Protein AF-A0A2K3N9M7-F1 (afdb_monomer_lite)

Sequence (156 aa):
VRIEAALALRALAEVDPTCVGGLTSYGVTNLTALRESVSFEKGSSLQFELDSLHGQATVLSALVSISPKLPLGYPARLPRLVFEVSKKMLIEYSRNPLAATVEKEAGWLLLSSLLVSLPKEELKEDVFDILALWATLFAGNPENEVTKTDDLMSRI

pLDDT: mean 85.05, std 13.72, range [41.78, 97.19]

Foldseek 3Di:
DLLVVLLVVLVVCLVPVVCLVVLLVVLLVVLVVLLVVLLPDDDPVNVVSLVVNLSSLSNNLSSLLCQVSDPVGHDPCSLVSLLVQLLCLLPPDRNDPVSNVSSPVSSVSSLVSSVNRDDVVVCPVCVVVSVVSCVVVVVDDPVVVVVVVVVVVVVD

Radius of gyration: 16.57 Å; chains: 1; bounding box: 36×48×30 Å

InterPro domains:
  IPR044218 Protein SWEETIE [PTHR46975] (1-156)

Secondary structure (DSSP, 8-state):
-HHHHHHHHHHHHHH-THHHHHHHHHHHHHHHHHHHHHTT--THHHHHHHHHHHHHHHHHHHHHHTGGGSTT-S-TTHHHHHHHHHHHHHHSPPSSHHHHHHHHHHHHHHHHHHHHHS-HHHHTTTHHHHHHTTHHHHSS-HHHHHHHHHHHHTT-

Organism: Trifolium pratense (NCBI:txid57577)

Structure (mmCIF, N/CA/C/O backbone):
data_AF-A0A2K3N9M7-F1
#
_entry.id   AF-A0A2K3N9M7-F1
#
loop_
_atom_site.group_PDB
_atom_site.id
_atom_site.type_symbol
_atom_site.label_atom_id
_atom_site.label_alt_id
_atom_site.label_comp_id
_atom_site.label_asym_id
_atom_site.label_entity_id
_atom_site.label_seq_id
_atom_site.pdbx_PDB_ins_code
_atom_site.Cartn_x
_atom_site.Cartn_y
_atom_site.Cartn_z
_atom_site.occupancy
_atom_site.B_iso_or_equiv
_atom_site.auth_seq_id
_atom_site.auth_comp_id
_atom_site.auth_asym_id
_atom_site.auth_atom_id
_atom_site.pdbx_PDB_model_num
ATOM 1 N N . VAL A 1 1 ? 0.992 7.575 -15.901 1.00 82.81 1 VAL A N 1
ATOM 2 C CA . VAL A 1 1 ? 2.352 6.978 -15.862 1.00 82.81 1 VAL A CA 1
ATOM 3 C C . VAL A 1 1 ? 2.661 6.231 -14.566 1.00 82.81 1 VAL A C 1
ATOM 5 O O . VAL A 1 1 ? 3.269 5.175 -14.658 1.00 82.81 1 VAL A O 1
ATOM 8 N N . ARG A 1 2 ? 2.285 6.724 -13.365 1.00 88.69 2 ARG A N 1
ATOM 9 C CA . ARG A 1 2 ? 2.590 6.042 -12.082 1.00 88.69 2 ARG A CA 1
ATOM 10 C C . ARG A 1 2 ? 2.029 4.613 -12.014 1.00 88.69 2 ARG A C 1
ATOM 12 O O . ARG A 1 2 ? 2.753 3.687 -11.660 1.00 88.69 2 ARG A O 1
ATOM 19 N N . ILE A 1 3 ? 0.766 4.438 -12.401 1.00 90.75 3 ILE A N 1
ATOM 20 C CA . ILE A 1 3 ? 0.091 3.132 -12.419 1.00 90.75 3 ILE A CA 1
ATOM 21 C C . ILE A 1 3 ? 0.761 2.206 -13.436 1.00 90.75 3 ILE A C 1
ATOM 23 O O . ILE A 1 3 ? 1.087 1.068 -13.119 1.00 90.75 3 ILE A O 1
ATOM 27 N N . GLU A 1 4 ? 1.033 2.702 -14.641 1.00 95.31 4 GLU A N 1
ATOM 28 C CA . GLU A 1 4 ? 1.672 1.928 -15.703 1.00 95.31 4 GLU A CA 1
ATOM 29 C C . GLU A 1 4 ? 3.088 1.484 -15.311 1.00 95.31 4 GLU A C 1
ATOM 31 O O . GLU A 1 4 ? 3.456 0.339 -15.559 1.00 95.31 4 GLU A O 1
ATOM 36 N N . ALA A 1 5 ? 3.859 2.343 -14.636 1.00 94.44 5 ALA A N 1
ATOM 37 C CA . ALA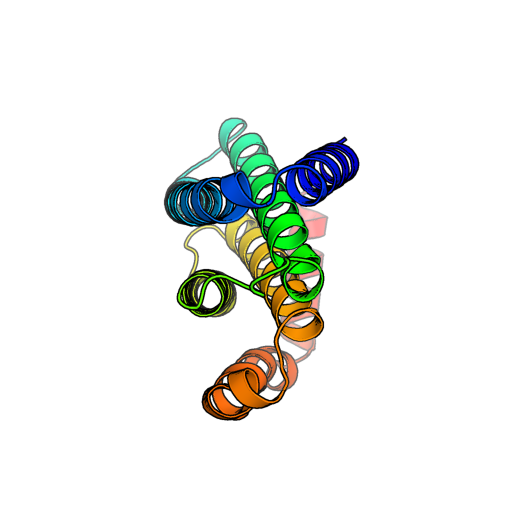 A 1 5 ? 5.179 1.998 -14.112 1.00 94.44 5 ALA A CA 1
ATOM 38 C C . ALA A 1 5 ? 5.102 0.926 -13.013 1.00 94.44 5 ALA A C 1
ATOM 40 O O . ALA A 1 5 ? 5.882 -0.027 -13.030 1.00 94.44 5 ALA A O 1
ATOM 41 N N . ALA A 1 6 ? 4.137 1.035 -12.094 1.00 95.69 6 ALA A N 1
ATOM 42 C CA . ALA A 1 6 ? 3.905 0.024 -11.064 1.00 95.69 6 ALA A CA 1
ATOM 43 C C . ALA A 1 6 ? 3.513 -1.333 -11.674 1.00 95.69 6 ALA A C 1
ATOM 45 O O . ALA A 1 6 ? 4.036 -2.370 -11.269 1.00 95.69 6 ALA A O 1
ATOM 46 N N . LEU A 1 7 ? 2.648 -1.334 -12.693 1.00 94.62 7 LEU A N 1
ATOM 47 C CA . LEU A 1 7 ? 2.253 -2.542 -13.421 1.00 94.62 7 LEU A CA 1
ATOM 48 C C . LEU A 1 7 ? 3.408 -3.147 -14.229 1.00 94.62 7 LEU A C 1
ATOM 50 O O . LEU A 1 7 ? 3.527 -4.370 -14.290 1.00 94.62 7 LEU A O 1
ATOM 54 N N . ALA A 1 8 ? 4.269 -2.317 -14.820 1.00 95.44 8 ALA A N 1
ATOM 55 C CA . ALA A 1 8 ? 5.465 -2.777 -15.516 1.00 95.44 8 ALA A CA 1
ATOM 56 C C . ALA A 1 8 ? 6.458 -3.433 -14.545 1.00 95.44 8 ALA A C 1
ATOM 58 O O . ALA A 1 8 ? 6.918 -4.544 -14.802 1.00 95.44 8 ALA A O 1
ATOM 59 N N . LEU A 1 9 ? 6.732 -2.800 -13.397 1.00 93.69 9 LEU A N 1
ATOM 60 C CA . LEU A 1 9 ? 7.596 -3.387 -12.369 1.00 93.69 9 LEU A CA 1
ATOM 61 C C . LEU A 1 9 ? 7.014 -4.698 -11.834 1.00 93.69 9 LEU A C 1
ATOM 63 O O . LEU A 1 9 ? 7.742 -5.670 -11.656 1.00 93.69 9 LEU A O 1
ATOM 67 N N . ARG A 1 10 ? 5.694 -4.747 -11.639 1.00 93.75 10 ARG A N 1
ATOM 68 C CA . ARG A 1 10 ? 4.980 -5.966 -11.262 1.00 93.75 10 ARG A CA 1
ATOM 69 C C . ARG A 1 10 ? 5.215 -7.096 -12.264 1.00 93.75 10 ARG A C 1
ATOM 71 O O . ARG A 1 10 ? 5.534 -8.203 -11.854 1.00 93.75 10 ARG A O 1
ATOM 78 N N . ALA A 1 11 ? 5.079 -6.819 -13.560 1.00 94.12 11 ALA A N 1
ATOM 79 C CA . ALA A 1 11 ? 5.313 -7.813 -14.604 1.00 94.12 11 ALA A CA 1
ATOM 80 C C . ALA A 1 11 ? 6.767 -8.317 -14.605 1.00 94.12 11 ALA A C 1
ATOM 82 O O . ALA A 1 11 ? 6.998 -9.511 -14.764 1.00 94.12 11 ALA A O 1
ATOM 83 N N . LEU A 1 12 ? 7.745 -7.438 -14.363 1.00 92.31 12 LEU A N 1
ATOM 84 C CA . LEU A 1 12 ? 9.151 -7.837 -14.219 1.00 92.31 12 LEU A CA 1
ATOM 85 C C . LEU A 1 12 ? 9.371 -8.734 -12.994 1.00 92.31 12 LEU A C 1
ATOM 87 O O . LEU A 1 12 ? 10.087 -9.727 -13.080 1.00 92.31 12 LEU A O 1
ATOM 91 N N . ALA A 1 13 ? 8.718 -8.422 -11.879 1.00 91.19 13 ALA A N 1
ATOM 92 C CA . ALA A 1 13 ? 8.789 -9.212 -10.657 1.00 91.19 13 ALA A CA 1
ATOM 93 C C . ALA A 1 13 ? 8.089 -10.584 -10.769 1.00 91.19 13 ALA A C 1
ATOM 95 O O . ALA A 1 13 ? 8.453 -11.515 -10.054 1.00 91.19 13 ALA A O 1
ATOM 96 N N . GLU A 1 14 ? 7.119 -10.739 -11.677 1.00 89.56 14 GLU A N 1
ATOM 97 C CA . GLU A 1 14 ? 6.562 -12.053 -12.035 1.00 89.56 14 GLU A CA 1
ATOM 98 C C . GLU A 1 14 ? 7.568 -12.905 -12.831 1.00 89.56 14 GLU A C 1
ATOM 100 O O . GLU A 1 14 ? 7.592 -14.125 -12.673 1.00 89.56 14 GLU A O 1
ATOM 105 N N . VAL A 1 15 ? 8.412 -12.277 -13.660 1.00 91.38 15 VAL A N 1
ATOM 106 C CA . VAL A 1 15 ? 9.467 -12.960 -14.433 1.00 91.38 15 VAL A CA 1
ATOM 107 C C . VAL A 1 15 ? 10.648 -13.357 -13.544 1.00 91.38 15 VAL A C 1
ATOM 109 O O . VAL A 1 15 ? 11.163 -14.465 -13.680 1.00 91.38 15 VAL A O 1
ATOM 112 N N . ASP A 1 16 ? 11.059 -12.480 -12.626 1.00 90.44 16 ASP A N 1
ATOM 113 C CA . ASP A 1 16 ? 12.107 -12.751 -11.638 1.00 90.44 16 ASP A CA 1
ATOM 114 C C . ASP A 1 16 ? 11.604 -12.518 -10.197 1.00 90.44 16 ASP A C 1
ATOM 116 O O . ASP A 1 16 ? 11.789 -11.438 -9.626 1.00 90.44 16 ASP A O 1
ATOM 120 N N . PRO A 1 17 ? 11.010 -13.544 -9.560 1.00 88.19 17 PRO A N 1
ATOM 121 C CA . PRO A 1 17 ? 10.533 -13.477 -8.179 1.00 88.1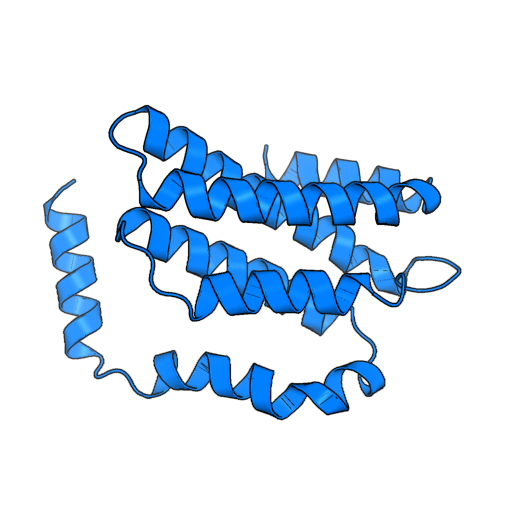9 17 PRO A CA 1
ATOM 122 C C . PRO A 1 17 ? 11.598 -13.119 -7.135 1.00 88.19 17 PRO A C 1
ATOM 124 O O . PRO A 1 17 ? 11.252 -12.711 -6.024 1.00 88.19 17 PRO A O 1
ATOM 127 N N . THR A 1 18 ? 12.891 -13.277 -7.446 1.00 87.75 18 THR A N 1
ATOM 128 C CA . THR A 1 18 ? 13.967 -13.055 -6.468 1.00 87.75 18 THR A CA 1
ATOM 129 C C . THR A 1 18 ? 14.102 -11.583 -6.075 1.00 87.75 18 THR A C 1
ATOM 131 O O . THR A 1 18 ? 14.510 -11.274 -4.953 1.00 87.75 18 THR A O 1
ATOM 134 N N . CYS A 1 19 ? 13.680 -10.664 -6.952 1.00 88.38 19 CYS A N 1
ATOM 135 C CA . CYS A 1 19 ? 13.749 -9.229 -6.701 1.00 88.38 19 CYS A CA 1
ATOM 136 C C . CYS A 1 19 ? 12.659 -8.721 -5.741 1.00 88.38 19 CYS A C 1
ATOM 138 O O . CYS A 1 19 ? 12.852 -7.685 -5.101 1.00 88.38 19 CYS A O 1
ATOM 140 N N . VAL A 1 20 ? 11.542 -9.450 -5.584 1.00 89.19 20 VAL A N 1
ATOM 141 C CA . VAL A 1 20 ? 10.361 -8.991 -4.828 1.00 89.19 20 VAL A CA 1
ATOM 142 C C . VAL A 1 20 ? 10.724 -8.615 -3.400 1.00 89.19 20 VAL A C 1
ATOM 144 O O . VAL A 1 20 ? 10.381 -7.530 -2.945 1.00 89.19 20 VAL A O 1
ATOM 147 N N . GLY A 1 21 ? 11.477 -9.468 -2.702 1.00 88.44 21 GLY A N 1
ATOM 148 C CA . GLY A 1 21 ? 11.830 -9.208 -1.307 1.00 88.44 21 GLY A CA 1
ATOM 149 C C . GLY A 1 21 ? 12.640 -7.926 -1.117 1.00 88.44 21 GLY A C 1
ATOM 150 O O . GLY A 1 21 ? 12.349 -7.139 -0.212 1.00 88.44 21 GLY A O 1
ATOM 151 N N . GLY A 1 22 ? 13.615 -7.685 -1.998 1.00 90.56 22 GLY A N 1
ATOM 152 C CA . GLY A 1 22 ? 14.423 -6.466 -1.985 1.00 90.56 22 GLY A CA 1
ATOM 153 C C . GLY A 1 22 ? 13.604 -5.226 -2.341 1.00 90.56 22 GLY A C 1
ATOM 154 O O . GLY A 1 22 ? 13.656 -4.234 -1.617 1.00 90.56 22 GLY A O 1
ATOM 155 N N . LEU A 1 23 ? 12.798 -5.300 -3.404 1.00 92.06 23 LEU A N 1
ATOM 156 C CA . LEU A 1 23 ? 11.971 -4.185 -3.874 1.00 92.06 23 LEU A CA 1
ATOM 157 C C . LEU A 1 23 ? 10.879 -3.802 -2.870 1.00 92.06 23 LEU A C 1
ATOM 159 O O . LEU A 1 23 ? 10.678 -2.618 -2.613 1.00 92.06 23 LEU A O 1
ATOM 163 N N . THR A 1 24 ? 10.202 -4.778 -2.262 1.00 92.19 24 THR A N 1
ATOM 164 C CA . THR A 1 24 ? 9.204 -4.523 -1.216 1.00 92.19 24 THR A CA 1
ATOM 165 C C . THR A 1 24 ? 9.857 -3.905 0.018 1.00 92.19 24 THR A C 1
ATOM 167 O O . THR A 1 24 ? 9.339 -2.921 0.538 1.00 92.19 24 THR A O 1
ATOM 170 N N . SER A 1 25 ? 11.010 -4.423 0.462 1.00 91.75 25 SER A N 1
ATOM 171 C CA . SER A 1 25 ? 11.735 -3.858 1.612 1.00 91.75 25 SER A CA 1
ATOM 172 C C . SER A 1 25 ? 12.165 -2.415 1.348 1.00 91.75 25 SER A C 1
ATOM 174 O O . SER A 1 25 ? 11.942 -1.540 2.181 1.00 91.75 25 SER A O 1
ATOM 176 N N . TYR A 1 26 ? 12.715 -2.151 0.160 1.00 93.06 26 TYR A N 1
ATOM 177 C CA . TYR A 1 26 ? 13.076 -0.804 -0.271 1.00 93.06 26 TYR A CA 1
ATOM 178 C C . TYR A 1 26 ? 11.857 0.125 -0.322 1.00 93.06 26 TYR A C 1
ATOM 180 O O . TYR A 1 26 ? 11.910 1.229 0.217 1.00 93.06 26 TYR A O 1
ATOM 188 N N . GLY A 1 27 ? 10.745 -0.336 -0.902 1.00 93.94 27 GLY A N 1
ATOM 189 C CA . GLY A 1 27 ? 9.489 0.412 -0.961 1.00 93.94 27 GLY A CA 1
ATOM 190 C C . GLY A 1 27 ? 8.963 0.776 0.427 1.00 93.94 27 GLY A C 1
ATOM 191 O O . GLY A 1 27 ? 8.618 1.928 0.658 1.00 93.94 27 GLY A O 1
ATOM 192 N N . VAL A 1 28 ? 8.975 -0.165 1.375 1.00 95.12 28 VAL A N 1
ATOM 193 C CA . VAL A 1 28 ? 8.594 0.066 2.781 1.00 95.12 28 VAL A CA 1
ATOM 194 C C . VAL A 1 28 ? 9.480 1.131 3.432 1.00 95.12 28 VAL A C 1
ATOM 196 O O . VAL A 1 28 ? 8.963 2.064 4.051 1.00 95.12 28 VAL A O 1
ATOM 199 N N . THR A 1 29 ? 10.804 1.028 3.280 1.00 95.19 29 THR A N 1
ATOM 200 C CA . THR A 1 29 ? 11.748 2.005 3.841 1.00 95.19 29 THR A CA 1
ATOM 201 C C . THR A 1 29 ? 11.526 3.392 3.249 1.00 95.19 29 THR A C 1
ATOM 203 O O . THR A 1 29 ? 11.403 4.364 3.993 1.00 95.19 29 THR A O 1
ATOM 206 N N . ASN A 1 30 ? 11.433 3.481 1.923 1.00 95.56 30 ASN A N 1
ATOM 207 C CA . ASN A 1 30 ? 11.276 4.751 1.230 1.00 95.56 30 ASN A CA 1
ATOM 208 C C . ASN A 1 30 ? 9.935 5.407 1.571 1.00 95.56 30 ASN A C 1
ATOM 210 O O . ASN A 1 30 ? 9.877 6.597 1.855 1.00 95.56 30 ASN A O 1
ATOM 214 N N . LEU A 1 31 ? 8.860 4.621 1.625 1.00 95.75 31 LEU A N 1
ATOM 215 C CA . LEU A 1 31 ? 7.537 5.120 1.969 1.00 95.75 31 LEU A CA 1
ATOM 216 C C . LEU A 1 31 ? 7.458 5.613 3.423 1.00 95.75 31 LEU A C 1
ATOM 218 O O . LEU A 1 31 ? 6.816 6.625 3.693 1.00 95.75 31 LEU A O 1
ATOM 222 N N . THR A 1 32 ? 8.152 4.941 4.347 1.00 94.75 32 THR A N 1
ATOM 223 C CA . THR A 1 32 ? 8.262 5.389 5.745 1.00 94.75 32 THR A CA 1
ATOM 224 C C . THR A 1 32 ? 8.992 6.732 5.835 1.00 94.75 32 THR A C 1
ATOM 226 O O . THR A 1 32 ? 8.501 7.650 6.486 1.00 94.75 32 THR A O 1
ATOM 229 N N . ALA A 1 33 ? 10.118 6.877 5.129 1.00 95.19 33 ALA A N 1
ATOM 230 C CA . ALA A 1 33 ? 10.877 8.126 5.091 1.00 95.19 33 ALA A CA 1
ATOM 231 C C . ALA A 1 33 ? 10.088 9.274 4.433 1.00 95.19 33 ALA A C 1
ATOM 233 O O . ALA A 1 33 ? 10.075 10.392 4.945 1.00 95.19 33 ALA A O 1
ATOM 234 N N . LEU A 1 34 ? 9.380 8.996 3.333 1.00 94.94 34 LEU A N 1
ATOM 235 C CA . LEU A 1 34 ? 8.535 9.979 2.651 1.00 94.94 34 LEU A CA 1
ATOM 236 C C . LEU A 1 34 ? 7.408 10.476 3.552 1.00 94.94 34 LEU A C 1
ATOM 238 O O . LEU A 1 34 ? 7.158 11.676 3.593 1.00 94.94 34 LEU A O 1
ATOM 242 N N . ARG A 1 35 ? 6.766 9.581 4.314 1.00 94.38 35 ARG A N 1
ATOM 243 C CA . ARG A 1 35 ? 5.722 9.953 5.276 1.00 94.38 35 ARG A CA 1
ATOM 244 C C . ARG A 1 35 ? 6.236 10.948 6.324 1.00 94.38 35 ARG A C 1
ATOM 246 O O . ARG A 1 35 ? 5.558 11.922 6.655 1.00 94.38 35 ARG A O 1
ATOM 253 N N . GLU A 1 36 ? 7.440 10.715 6.839 1.00 92.56 36 GLU A N 1
ATOM 254 C CA . GLU A 1 36 ? 8.083 11.648 7.767 1.00 92.56 36 GLU A CA 1
ATOM 255 C C . GLU A 1 36 ? 8.401 12.983 7.078 1.00 92.56 36 GLU A C 1
ATOM 257 O O . GLU A 1 36 ? 8.102 14.034 7.639 1.00 92.56 36 GLU A O 1
ATOM 262 N N . SER A 1 37 ? 8.916 12.957 5.845 1.00 91.88 37 SER A N 1
ATOM 263 C CA . SER A 1 37 ? 9.241 14.152 5.050 1.00 91.88 37 SER A CA 1
ATOM 264 C C . SER A 1 37 ? 8.023 15.061 4.801 1.00 91.88 37 SER A C 1
ATOM 266 O O . SER A 1 37 ? 8.028 16.244 5.162 1.00 91.88 37 SER A O 1
ATOM 268 N N . VAL A 1 38 ? 6.917 14.507 4.281 1.00 92.75 38 VAL A N 1
ATOM 269 C CA . VAL A 1 38 ? 5.703 15.275 3.917 1.00 92.75 38 VAL A CA 1
ATOM 270 C C . VAL A 1 38 ? 5.017 15.940 5.114 1.00 92.75 38 VAL A C 1
ATOM 272 O O . VAL A 1 38 ? 4.295 16.928 4.953 1.00 92.75 38 VAL A O 1
ATOM 275 N N . SER A 1 39 ? 5.271 15.445 6.330 1.00 87.50 39 SER A N 1
ATOM 276 C CA . SER A 1 39 ? 4.759 16.037 7.570 1.00 87.50 39 SER A CA 1
ATOM 277 C C . SER A 1 39 ? 5.365 17.414 7.878 1.00 87.50 39 SER A C 1
ATOM 279 O O . SER A 1 39 ? 4.761 18.189 8.624 1.00 87.50 39 SER A O 1
ATOM 281 N N . PHE A 1 40 ? 6.545 17.728 7.330 1.00 86.38 40 PHE A N 1
ATOM 282 C CA . PHE A 1 40 ? 7.265 18.986 7.571 1.00 86.38 40 PHE A CA 1
ATOM 283 C C . PHE A 1 40 ? 7.423 19.859 6.319 1.00 86.38 40 PHE A C 1
ATOM 285 O O . PHE A 1 40 ? 7.637 21.067 6.454 1.00 86.38 40 PHE A O 1
ATOM 292 N N . GLU A 1 41 ? 7.298 19.268 5.131 1.00 87.81 41 GLU A N 1
ATOM 293 C CA . GLU A 1 41 ? 7.534 19.932 3.848 1.00 87.81 41 GLU A CA 1
ATOM 294 C C . GLU A 1 41 ? 6.468 20.993 3.502 1.00 87.81 41 GLU A C 1
ATOM 296 O O . GLU A 1 41 ? 5.302 20.892 3.902 1.00 87.81 41 GLU A O 1
ATOM 301 N N . LYS A 1 42 ? 6.857 22.041 2.755 1.00 82.19 42 LYS A N 1
ATOM 302 C CA . LYS A 1 42 ? 5.970 23.156 2.363 1.00 82.19 42 LYS A CA 1
ATOM 303 C C . LYS A 1 42 ? 6.287 23.682 0.965 1.00 82.19 42 LYS A C 1
ATOM 305 O O . LYS A 1 42 ? 7.430 23.691 0.540 1.00 82.19 42 LYS A O 1
ATOM 310 N N . GLY A 1 43 ? 5.289 24.259 0.296 1.00 81.06 43 GLY A N 1
ATOM 311 C CA . GLY A 1 43 ? 5.483 24.927 -0.996 1.00 81.06 43 GLY A CA 1
ATOM 312 C C . GLY A 1 43 ? 5.517 23.949 -2.172 1.00 81.06 43 GLY A C 1
ATOM 313 O O . GLY A 1 43 ? 4.840 22.926 -2.146 1.00 81.06 43 GLY A O 1
ATOM 314 N N . SER A 1 44 ? 6.266 24.271 -3.228 1.00 78.62 44 SER A N 1
ATOM 315 C CA . SER A 1 44 ? 6.295 23.476 -4.467 1.00 78.62 44 SER A CA 1
ATOM 316 C C . SER A 1 44 ? 6.954 22.099 -4.311 1.00 78.62 44 SER A C 1
ATOM 318 O O . SER A 1 44 ? 6.605 21.182 -5.051 1.00 78.62 44 SER A O 1
ATOM 320 N N . SER A 1 45 ? 7.858 21.931 -3.341 1.00 86.62 45 SER A N 1
ATOM 321 C CA . SER A 1 45 ? 8.451 20.638 -2.963 1.00 86.62 45 SER A CA 1
ATOM 322 C C . SER A 1 45 ? 7.412 19.677 -2.388 1.00 86.62 45 SER A C 1
ATOM 324 O O . SER A 1 45 ? 7.459 18.486 -2.681 1.00 86.62 45 SER A O 1
ATOM 326 N N . LEU A 1 46 ? 6.427 20.189 -1.639 1.00 90.19 46 LEU A N 1
ATOM 327 C CA . LEU A 1 46 ? 5.402 19.359 -1.007 1.00 90.19 46 LEU A CA 1
ATOM 328 C C . LEU A 1 46 ? 4.604 18.567 -2.044 1.00 90.19 46 LEU A C 1
ATOM 330 O O . LEU A 1 46 ? 4.409 17.372 -1.867 1.00 90.19 46 LEU A O 1
ATOM 334 N N . GLN A 1 47 ? 4.173 19.196 -3.141 1.00 90.81 47 GLN A N 1
ATOM 335 C CA . GLN A 1 47 ? 3.395 18.496 -4.168 1.00 90.81 47 GLN A CA 1
ATOM 336 C C . GLN A 1 47 ? 4.182 17.327 -4.777 1.00 90.81 47 GLN A C 1
ATOM 338 O O . GLN A 1 47 ? 3.641 16.238 -4.945 1.00 90.81 47 GLN A O 1
ATOM 343 N N . PHE A 1 48 ? 5.472 17.536 -5.051 1.00 91.81 48 PHE A N 1
ATOM 344 C CA . PHE A 1 48 ? 6.353 16.490 -5.564 1.00 91.81 48 PHE A CA 1
ATOM 345 C C . PHE A 1 48 ? 6.507 15.326 -4.573 1.00 91.81 48 PHE A C 1
ATOM 347 O O . PHE A 1 48 ? 6.413 14.165 -4.967 1.00 91.81 48 PHE A O 1
ATOM 354 N N . GLU A 1 49 ? 6.695 15.627 -3.288 1.00 93.62 49 GLU A N 1
ATOM 355 C CA . GLU A 1 49 ? 6.809 14.618 -2.229 1.00 93.62 49 GLU A CA 1
ATOM 356 C C . GLU A 1 49 ? 5.496 13.841 -2.027 1.00 93.62 49 GLU A C 1
ATOM 358 O O . GLU A 1 49 ? 5.521 12.623 -1.854 1.00 93.62 49 GLU A O 1
ATOM 363 N N . LEU A 1 50 ? 4.337 14.500 -2.136 1.00 94.12 50 LEU A N 1
ATOM 364 C CA . LEU A 1 50 ? 3.024 13.843 -2.094 1.00 94.12 50 LEU A CA 1
ATOM 365 C C . LEU A 1 50 ? 2.804 12.917 -3.300 1.00 94.12 50 LEU A C 1
ATOM 367 O O . LEU A 1 50 ? 2.350 11.781 -3.141 1.00 94.12 50 LEU A O 1
ATOM 371 N N . ASP A 1 51 ? 3.171 13.366 -4.504 1.00 93.75 51 ASP A N 1
ATOM 372 C CA . ASP A 1 51 ? 3.129 12.538 -5.712 1.00 93.75 51 ASP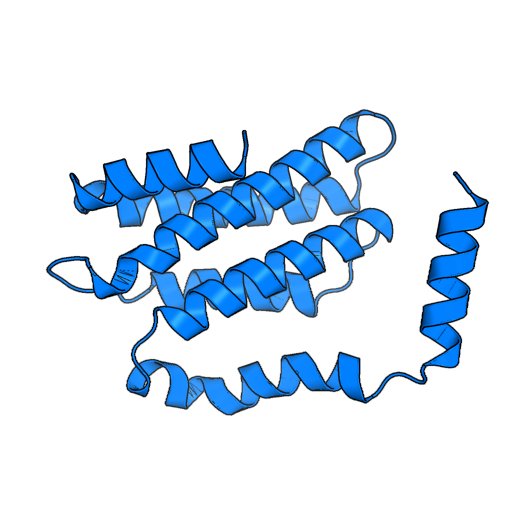 A CA 1
ATOM 373 C C . ASP A 1 51 ? 4.079 11.334 -5.616 1.00 93.75 51 ASP A C 1
ATOM 375 O O . ASP A 1 51 ? 3.737 10.229 -6.059 1.00 93.75 51 ASP A O 1
ATOM 379 N N . SER A 1 52 ? 5.252 11.531 -5.006 1.00 94.75 52 SER A N 1
ATOM 380 C CA . SER A 1 52 ? 6.222 10.475 -4.712 1.00 94.75 52 SER A CA 1
ATOM 381 C C . SER A 1 52 ? 5.660 9.469 -3.707 1.00 94.75 52 SER A C 1
ATOM 383 O O . SER A 1 52 ? 5.665 8.271 -3.989 1.00 94.75 52 SER A O 1
ATOM 385 N N . LEU A 1 53 ? 5.086 9.932 -2.589 1.00 95.69 53 LEU A N 1
ATOM 386 C CA . LEU A 1 53 ? 4.449 9.097 -1.563 1.00 95.69 53 LEU A CA 1
ATOM 387 C C . LEU A 1 53 ? 3.391 8.176 -2.183 1.00 95.69 53 LEU A C 1
ATOM 389 O O . LEU A 1 53 ? 3.456 6.953 -2.044 1.00 95.69 53 LEU A O 1
ATOM 393 N N . HIS A 1 54 ? 2.450 8.755 -2.929 1.00 95.62 54 HIS A N 1
ATOM 394 C CA . HIS A 1 54 ? 1.391 7.991 -3.582 1.00 95.62 54 HIS A CA 1
ATOM 395 C C . HIS A 1 54 ? 1.955 7.039 -4.651 1.00 95.62 54 HIS A C 1
ATOM 397 O O . HIS A 1 54 ? 1.516 5.891 -4.775 1.00 95.62 54 HIS A O 1
ATOM 403 N N . GLY A 1 55 ? 2.953 7.483 -5.422 1.00 95.69 55 GLY A N 1
ATOM 404 C CA . GLY A 1 55 ? 3.642 6.651 -6.408 1.00 95.69 55 GLY A CA 1
ATOM 405 C C . GLY A 1 55 ? 4.306 5.423 -5.782 1.00 95.69 55 GLY A C 1
ATOM 406 O O . GLY A 1 55 ? 4.103 4.307 -6.260 1.00 95.69 55 GLY A O 1
ATOM 407 N N . GLN A 1 56 ? 5.033 5.603 -4.681 1.00 95.19 56 GLN A N 1
ATOM 408 C CA . GLN A 1 56 ? 5.679 4.517 -3.942 1.00 95.19 56 GLN A CA 1
ATOM 409 C C . GLN A 1 56 ? 4.655 3.555 -3.336 1.00 95.19 56 GLN A C 1
ATOM 411 O O . GLN A 1 56 ? 4.821 2.342 -3.451 1.00 95.19 56 GLN A O 1
ATOM 416 N N . ALA A 1 57 ? 3.554 4.067 -2.777 1.00 97.19 57 ALA A N 1
ATOM 417 C CA . ALA A 1 57 ? 2.462 3.229 -2.284 1.00 97.19 57 ALA A CA 1
ATOM 418 C C . ALA A 1 57 ? 1.819 2.396 -3.406 1.00 97.19 57 ALA A C 1
ATOM 420 O O . ALA A 1 57 ? 1.526 1.216 -3.213 1.00 97.19 57 ALA A O 1
ATOM 421 N N . THR A 1 58 ? 1.664 2.971 -4.603 1.00 97.06 58 THR A N 1
ATOM 422 C CA . THR A 1 58 ? 1.142 2.265 -5.786 1.00 97.06 58 THR A CA 1
ATOM 423 C C . THR A 1 58 ? 2.078 1.142 -6.227 1.00 97.06 58 THR A C 1
ATOM 425 O O . THR A 1 58 ? 1.632 0.021 -6.475 1.00 97.06 58 THR A O 1
ATOM 428 N N . VAL A 1 59 ? 3.383 1.419 -6.293 1.00 95.56 59 VAL A N 1
ATOM 429 C CA . VAL A 1 59 ? 4.407 0.425 -6.642 1.00 95.56 59 VAL A CA 1
ATOM 430 C C . VAL A 1 59 ? 4.439 -0.707 -5.617 1.00 95.56 59 VAL A C 1
ATOM 432 O O . VAL A 1 59 ? 4.388 -1.878 -5.990 1.00 95.56 59 VAL A O 1
ATOM 435 N N . LEU A 1 60 ? 4.467 -0.368 -4.328 1.00 95.50 60 LEU A N 1
ATOM 436 C CA . LEU A 1 60 ? 4.483 -1.342 -3.244 1.00 95.50 60 LEU A CA 1
ATOM 437 C C . LEU A 1 60 ? 3.215 -2.208 -3.247 1.00 95.50 60 LEU A C 1
ATOM 439 O O . LEU A 1 60 ? 3.316 -3.425 -3.120 1.00 95.50 60 LEU A O 1
ATOM 443 N N . SER A 1 61 ? 2.046 -1.615 -3.491 1.00 95.50 61 SER A N 1
ATOM 444 C CA . SER A 1 61 ? 0.785 -2.353 -3.654 1.00 95.50 61 SER A CA 1
ATOM 445 C C . SER A 1 61 ? 0.852 -3.321 -4.836 1.00 95.50 61 SER A C 1
ATOM 447 O O . SER A 1 61 ? 0.536 -4.499 -4.704 1.00 95.50 61 SER A O 1
ATOM 449 N N . ALA A 1 62 ? 1.364 -2.884 -5.988 1.00 94.88 62 ALA A N 1
ATOM 450 C CA . ALA A 1 62 ? 1.520 -3.765 -7.142 1.00 94.88 62 ALA A CA 1
ATOM 451 C C . ALA A 1 62 ? 2.441 -4.967 -6.840 1.00 94.88 62 ALA A C 1
ATOM 453 O O . ALA A 1 62 ? 2.124 -6.088 -7.242 1.00 94.88 62 ALA A O 1
ATOM 454 N N . LEU A 1 63 ? 3.523 -4.763 -6.082 1.00 92.00 63 LEU A N 1
ATOM 455 C CA . LEU A 1 63 ? 4.427 -5.832 -5.628 1.00 92.00 63 LEU A CA 1
ATOM 456 C C . LEU A 1 63 ? 3.796 -6.758 -4.578 1.00 92.00 63 LEU A C 1
ATOM 458 O O . LEU A 1 63 ? 4.098 -7.946 -4.540 1.00 92.00 63 LEU A O 1
ATOM 462 N N . VAL A 1 64 ? 2.914 -6.248 -3.721 1.00 91.25 64 VAL A N 1
ATOM 463 C CA . VAL A 1 64 ? 2.132 -7.088 -2.801 1.00 91.25 64 VAL A CA 1
ATOM 464 C C . VAL A 1 64 ? 1.147 -7.948 -3.591 1.00 91.25 64 VAL A C 1
ATOM 466 O O . VAL A 1 64 ? 1.016 -9.133 -3.310 1.00 91.25 64 VAL A O 1
ATOM 469 N N . SER A 1 65 ? 0.521 -7.393 -4.634 1.00 90.81 65 SER A N 1
ATOM 470 C CA . SER A 1 65 ? -0.511 -8.083 -5.423 1.00 90.81 65 SER A CA 1
ATOM 471 C C . SER A 1 65 ? -0.046 -9.347 -6.155 1.00 90.81 65 SER A C 1
ATOM 473 O O . SER A 1 65 ? -0.864 -10.185 -6.534 1.00 90.81 65 SER A O 1
ATOM 475 N N . ILE A 1 66 ? 1.264 -9.504 -6.365 1.00 89.31 66 ILE A N 1
ATOM 476 C CA . ILE A 1 66 ? 1.837 -10.699 -7.003 1.00 89.31 66 ILE A CA 1
ATOM 477 C C . ILE A 1 66 ? 2.140 -11.814 -6.020 1.00 89.31 66 ILE A C 1
ATOM 479 O O . ILE A 1 66 ? 2.484 -12.907 -6.460 1.00 89.31 66 ILE A O 1
ATOM 483 N N . SER A 1 67 ? 1.984 -11.574 -4.718 1.00 82.94 67 SER A N 1
ATOM 484 C CA . SER A 1 67 ? 2.252 -12.561 -3.680 1.00 82.94 67 SER A CA 1
ATOM 485 C C . SER A 1 67 ? 1.690 -13.959 -3.946 1.00 82.94 67 SER A C 1
ATOM 487 O O . SER A 1 67 ? 2.444 -14.919 -3.761 1.00 82.94 67 SER A O 1
ATOM 489 N N . PRO A 1 68 ? 0.447 -14.124 -4.450 1.00 81.81 68 PRO A N 1
ATOM 490 C CA . PRO A 1 68 ? -0.131 -15.449 -4.642 1.00 81.81 68 PRO A CA 1
ATOM 491 C C . PRO A 1 68 ? 0.450 -16.166 -5.866 1.00 81.81 68 PRO A C 1
ATOM 493 O O . PRO A 1 68 ? 0.251 -17.365 -6.029 1.00 81.81 68 PRO A O 1
ATOM 496 N N . LYS A 1 69 ? 1.137 -15.434 -6.754 1.00 82.50 69 LYS A N 1
ATOM 497 C CA . LYS A 1 69 ? 1.739 -15.957 -7.987 1.00 82.50 69 LYS A CA 1
ATOM 498 C C . LYS A 1 69 ? 3.187 -16.404 -7.796 1.00 82.50 69 LYS A C 1
ATOM 500 O O . LYS A 1 69 ? 3.750 -17.022 -8.697 1.00 82.50 69 LYS A O 1
ATOM 505 N N . LEU A 1 70 ? 3.809 -16.069 -6.666 1.00 80.50 70 LEU A N 1
ATOM 506 C CA . LEU A 1 70 ? 5.202 -16.418 -6.417 1.00 80.50 70 LEU A CA 1
ATOM 507 C C . LEU A 1 70 ? 5.322 -17.921 -6.103 1.00 80.50 70 LEU A C 1
ATOM 509 O O . LEU A 1 70 ? 4.519 -18.437 -5.324 1.00 80.50 70 LEU A O 1
ATOM 513 N N . PRO A 1 71 ? 6.338 -18.632 -6.632 1.00 75.69 71 PRO A N 1
ATOM 514 C CA . PRO A 1 71 ? 6.465 -20.087 -6.470 1.00 75.69 71 PRO A CA 1
ATOM 515 C C . PRO A 1 71 ? 6.544 -20.565 -5.015 1.00 75.69 71 PRO A C 1
ATOM 517 O O . PRO A 1 71 ? 6.170 -21.693 -4.709 1.00 75.69 71 PRO A O 1
ATOM 520 N N . LEU A 1 72 ? 7.054 -19.711 -4.124 1.00 75.19 72 LEU A N 1
ATOM 521 C CA . LEU A 1 72 ? 7.212 -19.982 -2.692 1.00 75.19 72 LEU A CA 1
ATOM 522 C C . LEU A 1 72 ? 6.199 -19.202 -1.839 1.00 75.19 72 LEU A C 1
ATOM 524 O O . LEU A 1 72 ? 6.350 -19.123 -0.622 1.00 75.19 72 LEU A O 1
ATOM 528 N N . GLY A 1 73 ? 5.187 -18.609 -2.478 1.00 70.75 73 GLY A N 1
ATOM 529 C CA . GLY A 1 73 ? 4.289 -17.654 -1.848 1.00 70.75 73 GLY A CA 1
ATOM 530 C C . GLY A 1 73 ? 4.994 -16.353 -1.473 1.00 70.75 73 GLY A C 1
ATOM 531 O O . GLY A 1 73 ? 6.085 -16.028 -1.955 1.00 70.75 73 GLY A O 1
ATOM 532 N N . TYR A 1 74 ? 4.349 -15.578 -0.610 1.00 69.56 74 TYR A N 1
ATOM 533 C CA . TYR A 1 74 ? 4.902 -14.311 -0.165 1.00 69.56 74 TYR A CA 1
ATOM 534 C C . TYR A 1 74 ? 5.961 -14.507 0.924 1.00 69.56 74 TYR A C 1
ATOM 536 O O . TYR A 1 74 ? 5.754 -15.304 1.841 1.00 69.56 74 TYR A O 1
ATOM 544 N N . PRO A 1 75 ? 7.072 -13.754 0.906 1.00 72.44 75 PRO A N 1
ATOM 545 C CA . PRO A 1 75 ? 8.053 -13.832 1.980 1.00 72.44 75 PRO A CA 1
ATOM 546 C C . PRO A 1 75 ? 7.416 -13.491 3.336 1.00 72.44 75 PRO A C 1
ATOM 548 O O . PRO A 1 75 ? 6.951 -12.373 3.530 1.00 72.44 75 PRO A O 1
ATOM 551 N N . ALA A 1 76 ? 7.451 -14.429 4.289 1.00 72.69 76 ALA A N 1
ATOM 552 C CA . ALA A 1 76 ? 6.656 -14.430 5.530 1.00 72.69 76 ALA A CA 1
ATOM 553 C C . ALA A 1 76 ? 6.677 -13.143 6.387 1.00 72.69 76 ALA A C 1
ATOM 555 O O . ALA A 1 76 ? 5.790 -12.927 7.204 1.00 72.69 76 ALA A O 1
ATOM 556 N N . ARG A 1 77 ? 7.686 -12.274 6.241 1.00 80.38 77 ARG A N 1
ATOM 557 C CA . ARG A 1 77 ? 7.786 -11.010 7.000 1.00 80.38 77 ARG A CA 1
ATOM 558 C C . ARG A 1 77 ? 7.189 -9.805 6.278 1.00 80.38 77 ARG A C 1
ATOM 560 O O . ARG A 1 77 ? 6.837 -8.822 6.925 1.00 80.38 77 ARG A O 1
ATOM 567 N N . LEU A 1 78 ? 7.100 -9.856 4.954 1.00 82.06 78 LEU A N 1
ATOM 568 C CA . LEU A 1 78 ? 6.685 -8.717 4.144 1.00 82.06 78 LEU A CA 1
ATOM 569 C C . LEU A 1 78 ? 5.208 -8.327 4.321 1.00 82.06 78 LEU A C 1
ATOM 571 O O . LEU A 1 78 ? 4.969 -7.121 4.355 1.00 82.06 78 LEU A O 1
ATOM 575 N N . PRO A 1 79 ? 4.230 -9.250 4.505 1.00 85.25 79 PRO A N 1
ATOM 576 C CA . PRO A 1 79 ? 2.834 -8.876 4.721 1.00 85.25 79 PRO A CA 1
ATOM 577 C C . PRO A 1 79 ? 2.702 -7.953 5.905 1.00 85.25 79 PRO A C 1
ATOM 579 O O . PRO A 1 79 ? 2.071 -6.906 5.838 1.00 85.25 79 PRO A O 1
ATOM 582 N N . ARG A 1 80 ? 3.382 -8.350 6.979 1.00 87.75 80 ARG A N 1
ATOM 583 C CA . ARG A 1 80 ? 3.352 -7.676 8.256 1.00 87.75 80 ARG A CA 1
ATOM 584 C C . ARG A 1 80 ? 4.001 -6.305 8.162 1.00 87.75 80 ARG A C 1
ATOM 586 O O . ARG A 1 80 ? 3.435 -5.345 8.655 1.00 87.75 80 ARG A O 1
ATOM 593 N N . LEU A 1 81 ? 5.140 -6.181 7.479 1.00 91.00 81 LEU A N 1
ATOM 594 C CA . LEU A 1 81 ? 5.772 -4.875 7.261 1.00 91.00 81 LEU A CA 1
ATOM 595 C C . LEU A 1 81 ? 4.871 -3.918 6.469 1.00 91.00 81 LEU A C 1
ATOM 597 O O . LEU A 1 81 ? 4.747 -2.752 6.836 1.00 91.00 81 LEU A O 1
ATOM 601 N N . VAL A 1 82 ? 4.225 -4.407 5.409 1.00 93.19 82 VAL A N 1
ATOM 602 C CA . VAL A 1 82 ? 3.292 -3.601 4.611 1.00 93.19 82 VAL A CA 1
ATOM 603 C C . VAL A 1 82 ? 2.045 -3.246 5.422 1.00 93.19 82 VAL A C 1
ATOM 605 O O . VAL A 1 82 ? 1.608 -2.096 5.378 1.00 93.19 82 VAL A O 1
ATOM 608 N N . PHE A 1 83 ? 1.512 -4.188 6.205 1.00 92.62 83 PHE A N 1
ATOM 609 C CA . PHE A 1 83 ? 0.394 -3.944 7.109 1.00 92.62 83 PHE A CA 1
ATOM 610 C C . PHE A 1 83 ? 0.725 -2.854 8.126 1.00 92.62 83 PHE A C 1
ATOM 612 O O . PHE A 1 83 ? -0.023 -1.887 8.230 1.00 92.62 83 PHE A O 1
ATOM 619 N N . GLU A 1 84 ? 1.867 -2.943 8.807 1.00 93.19 84 GLU A N 1
ATOM 620 C CA . GLU A 1 84 ? 2.295 -1.938 9.782 1.00 93.19 84 GLU A CA 1
ATOM 621 C C . GLU A 1 84 ? 2.424 -0.547 9.151 1.00 93.19 84 GLU A C 1
ATOM 623 O O . GLU A 1 84 ? 1.908 0.424 9.701 1.00 93.19 84 GLU A O 1
ATOM 628 N N . VAL A 1 85 ? 3.039 -0.425 7.968 1.00 95.06 85 VAL A N 1
ATOM 629 C CA . VAL A 1 85 ? 3.106 0.869 7.263 1.00 95.06 85 VAL A CA 1
ATOM 630 C C . VAL A 1 85 ? 1.715 1.374 6.884 1.00 95.06 85 VAL A C 1
ATOM 632 O O . VAL A 1 85 ? 1.414 2.546 7.117 1.00 95.06 85 VAL A O 1
ATOM 635 N N . SER A 1 86 ? 0.846 0.503 6.362 1.00 95.44 86 SER A N 1
ATOM 636 C CA . SER A 1 86 ? -0.530 0.874 6.014 1.00 95.44 86 SER A CA 1
ATOM 637 C C . SER A 1 86 ? -1.313 1.358 7.239 1.00 95.44 86 SER A C 1
ATOM 639 O O . SER A 1 86 ? -1.950 2.406 7.195 1.00 95.44 86 SER A O 1
ATOM 641 N N . LYS A 1 87 ? -1.183 0.659 8.372 1.00 94.44 87 LYS A N 1
ATOM 642 C CA . LYS A 1 87 ? -1.812 0.996 9.648 1.00 94.44 87 LYS A CA 1
ATOM 643 C C . LYS A 1 87 ? -1.334 2.359 10.130 1.00 94.44 87 LYS A C 1
ATOM 645 O O . LYS A 1 87 ? -2.172 3.209 10.416 1.00 94.44 87 LYS A O 1
ATOM 650 N N . LYS A 1 88 ? -0.021 2.613 10.136 1.00 93.62 88 LYS A N 1
ATOM 651 C CA . LYS A 1 88 ? 0.545 3.924 10.496 1.00 93.62 88 LYS A CA 1
ATOM 652 C C . LYS A 1 88 ? -0.015 5.057 9.646 1.00 93.62 88 LYS A C 1
ATOM 654 O O . LYS A 1 88 ? -0.444 6.062 10.194 1.00 93.62 88 LYS A O 1
ATOM 659 N N . MET A 1 89 ? -0.073 4.878 8.331 1.00 94.44 89 MET A N 1
ATOM 660 C CA . MET A 1 89 ? -0.640 5.869 7.410 1.00 94.44 89 MET A CA 1
ATOM 661 C C . MET A 1 89 ? -2.122 6.174 7.662 1.00 94.44 89 MET A C 1
ATOM 663 O O . MET A 1 89 ? -2.583 7.277 7.382 1.00 94.44 89 MET A O 1
ATOM 667 N N . LEU A 1 90 ? -2.869 5.206 8.193 1.00 93.50 90 LEU A N 1
ATOM 668 C CA . LEU A 1 90 ? -4.295 5.349 8.473 1.00 93.50 90 LEU A CA 1
ATOM 669 C C . LEU A 1 90 ? -4.585 5.978 9.839 1.00 93.50 90 LEU A C 1
ATOM 671 O O . LEU A 1 90 ? -5.550 6.736 9.960 1.00 93.50 90 LEU A O 1
ATOM 675 N N . ILE A 1 91 ? -3.787 5.650 10.861 1.00 91.31 91 ILE A N 1
ATOM 676 C CA . ILE A 1 91 ? -4.103 5.990 12.259 1.00 91.31 91 ILE A CA 1
ATOM 677 C C . ILE A 1 91 ? -3.211 7.073 12.855 1.00 91.31 91 ILE A C 1
ATOM 679 O O . ILE A 1 91 ? -3.652 7.796 13.749 1.00 91.31 91 ILE A O 1
ATOM 683 N N . GLU A 1 92 ? -1.948 7.163 12.436 1.00 90.69 92 GLU A N 1
ATOM 684 C CA . GLU A 1 92 ? -1.023 8.101 13.056 1.00 90.69 92 GLU A CA 1
ATOM 685 C C . GLU A 1 92 ? -1.317 9.524 12.580 1.00 90.69 92 GLU A C 1
ATOM 687 O O . GLU A 1 92 ? -1.582 9.792 11.409 1.00 90.69 92 GLU A O 1
ATOM 692 N N . TYR A 1 93 ? -1.242 10.464 13.518 1.00 85.69 93 TYR A N 1
ATOM 693 C CA . TYR A 1 93 ? -1.466 11.872 13.237 1.00 85.69 93 TYR A CA 1
ATOM 694 C C . TYR A 1 93 ? -0.417 12.419 12.258 1.00 85.69 93 TYR A C 1
ATOM 696 O O . TYR A 1 93 ? 0.785 12.301 12.505 1.00 85.69 93 TYR A O 1
ATOM 704 N N . SER A 1 94 ? -0.880 13.083 11.197 1.00 86.94 94 SER A N 1
ATOM 705 C CA . SER A 1 94 ? -0.035 13.867 10.294 1.00 86.94 94 SER A CA 1
ATOM 706 C C . SER A 1 94 ? -0.181 15.354 10.606 1.00 86.94 94 SER A C 1
ATOM 708 O O . SER A 1 94 ? -1.284 15.873 10.789 1.00 86.94 94 SER A O 1
ATOM 710 N N . ARG A 1 95 ? 0.954 16.056 10.693 1.00 87.12 95 ARG A N 1
ATOM 711 C CA . ARG A 1 95 ? 0.998 17.496 11.008 1.00 87.12 95 ARG A CA 1
ATOM 712 C C . ARG A 1 95 ? 0.514 18.361 9.848 1.00 87.12 95 ARG A C 1
ATOM 714 O O . ARG A 1 95 ? 0.130 19.508 10.068 1.00 87.12 95 ARG A O 1
ATOM 721 N N . ASN A 1 96 ? 0.559 17.820 8.635 1.00 89.12 96 ASN A N 1
ATOM 722 C CA . ASN A 1 96 ? 0.176 18.502 7.415 1.00 89.12 96 ASN A CA 1
ATOM 723 C C . ASN A 1 96 ? -1.165 17.928 6.923 1.00 89.12 96 ASN A C 1
ATOM 725 O O . ASN A 1 96 ? -1.221 16.751 6.576 1.00 89.12 96 ASN A O 1
ATOM 729 N N . PRO A 1 97 ? -2.250 18.723 6.873 1.00 87.62 97 PRO A N 1
ATOM 730 C CA . PRO A 1 97 ? -3.570 18.214 6.506 1.00 87.62 97 PRO A CA 1
ATOM 731 C C . PRO A 1 97 ? -3.640 17.712 5.058 1.00 87.62 97 PRO A C 1
ATOM 733 O O . PRO A 1 97 ? -4.380 16.772 4.791 1.00 87.62 97 PRO A O 1
ATOM 736 N N . LEU A 1 98 ? -2.857 18.288 4.137 1.00 87.31 98 LEU A N 1
ATOM 737 C CA . LEU A 1 98 ? -2.784 17.800 2.756 1.00 87.31 98 LEU A CA 1
ATOM 738 C C . LEU A 1 98 ? -2.049 16.458 2.689 1.00 87.31 98 LEU A C 1
ATOM 740 O O . LEU A 1 98 ? -2.499 15.543 2.003 1.00 87.31 98 LEU A O 1
ATOM 744 N N . ALA A 1 99 ? -0.963 16.316 3.456 1.00 91.50 99 ALA A N 1
ATOM 745 C CA . ALA A 1 99 ? -0.262 15.043 3.581 1.00 91.50 99 ALA A CA 1
ATOM 746 C C . ALA A 1 99 ? -1.137 13.970 4.232 1.00 91.50 99 ALA A C 1
ATOM 748 O O . ALA A 1 99 ? -1.162 12.848 3.746 1.00 91.50 99 ALA A O 1
ATOM 749 N N . ALA A 1 100 ? -1.928 14.325 5.249 1.00 92.00 100 ALA A N 1
ATOM 750 C CA . ALA A 1 100 ? -2.837 13.406 5.929 1.00 92.00 100 ALA A CA 1
ATOM 751 C C . ALA A 1 100 ? -3.810 12.710 4.962 1.00 92.00 100 ALA A C 1
ATOM 753 O O . ALA A 1 100 ? -4.074 11.517 5.107 1.00 92.00 100 ALA A O 1
ATOM 754 N N . THR A 1 101 ? -4.340 13.435 3.973 1.00 91.25 101 THR A N 1
ATOM 755 C CA . THR A 1 101 ? -5.240 12.859 2.962 1.00 91.25 101 THR A CA 1
ATOM 756 C C . THR A 1 101 ? -4.505 11.856 2.075 1.00 91.25 101 THR A C 1
ATOM 758 O O . THR A 1 101 ? -4.963 10.726 1.920 1.00 91.25 101 THR A O 1
ATOM 761 N N . VAL A 1 102 ? -3.332 12.229 1.555 1.00 93.94 102 VAL A N 1
ATOM 762 C CA . VAL A 1 102 ? -2.538 11.361 0.667 1.00 93.94 102 VAL A CA 1
ATOM 763 C C . VAL A 1 102 ? -1.978 10.147 1.416 1.00 93.94 102 VAL A C 1
ATOM 765 O O . VAL A 1 102 ? -1.960 9.044 0.875 1.00 93.94 102 VAL A O 1
ATOM 768 N N . GLU A 1 103 ? -1.570 10.317 2.677 1.00 95.19 103 GLU A N 1
ATOM 769 C CA . GLU A 1 103 ? -1.192 9.223 3.575 1.00 95.19 103 GLU A CA 1
ATOM 770 C C . GLU A 1 103 ? -2.350 8.234 3.734 1.00 95.19 103 GLU A C 1
ATOM 772 O O . GLU A 1 103 ? -2.155 7.040 3.523 1.00 95.19 103 GLU A O 1
ATOM 777 N N . LYS A 1 104 ? -3.570 8.709 4.021 1.00 94.75 104 LYS A N 1
ATOM 778 C CA . LYS A 1 104 ? -4.742 7.831 4.150 1.00 94.75 104 LYS A CA 1
ATOM 779 C C . LYS A 1 104 ? -5.048 7.073 2.861 1.00 94.75 104 LYS A C 1
ATOM 781 O O . LYS A 1 104 ? -5.308 5.874 2.919 1.00 94.75 104 LYS A O 1
ATOM 786 N N . GLU A 1 105 ? -4.999 7.735 1.706 1.00 94.88 105 GLU A N 1
ATOM 787 C CA . GLU A 1 105 ? -5.177 7.076 0.405 1.00 94.88 105 GLU A CA 1
ATOM 788 C C . GLU A 1 105 ? -4.126 5.986 0.171 1.00 94.88 105 GLU A C 1
ATOM 790 O O . GLU A 1 105 ? -4.470 4.859 -0.187 1.00 94.88 105 GLU A O 1
ATOM 795 N N . ALA A 1 106 ? -2.851 6.297 0.423 1.00 96.69 106 ALA A N 1
ATOM 796 C CA . ALA A 1 106 ? -1.752 5.341 0.330 1.00 96.69 106 ALA A CA 1
ATOM 797 C C . ALA A 1 106 ? -1.944 4.156 1.292 1.00 96.69 106 ALA A C 1
ATOM 799 O O . ALA A 1 106 ? -1.755 3.003 0.899 1.00 96.69 106 ALA A O 1
ATOM 800 N N . GLY A 1 107 ? -2.374 4.425 2.527 1.00 96.75 107 GLY A N 1
ATOM 801 C CA . GLY A 1 107 ? -2.677 3.416 3.537 1.00 96.75 107 GLY A CA 1
ATOM 802 C C . GLY A 1 107 ? -3.791 2.465 3.099 1.00 96.75 107 GLY A C 1
ATOM 803 O O . GLY A 1 107 ? -3.611 1.248 3.146 1.00 96.75 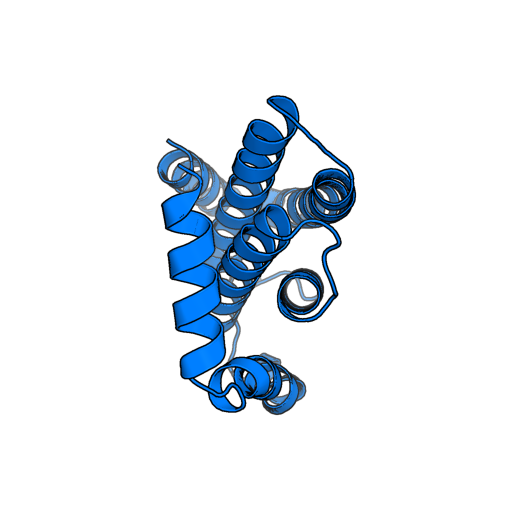107 GLY A O 1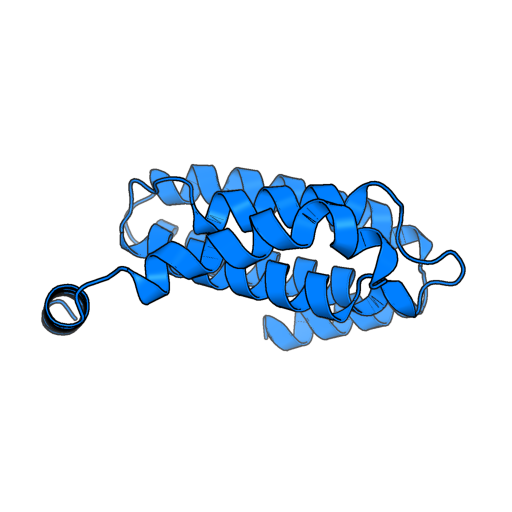
ATOM 804 N N . TRP A 1 108 ? -4.912 2.991 2.595 1.00 96.25 108 TRP A N 1
ATOM 805 C CA . TRP A 1 108 ? -6.012 2.167 2.080 1.00 96.25 108 TRP A CA 1
ATOM 806 C C . TRP A 1 108 ? -5.626 1.382 0.825 1.00 96.25 108 TRP A C 1
ATOM 808 O O . TRP A 1 108 ? -6.026 0.225 0.677 1.00 96.25 108 TRP A O 1
ATOM 818 N N . LEU A 1 109 ? -4.820 1.970 -0.062 1.00 96.56 109 LEU A N 1
ATOM 819 C CA . LEU A 1 109 ? -4.318 1.291 -1.254 1.00 96.56 109 LEU A CA 1
ATOM 820 C C . LEU A 1 109 ? -3.467 0.071 -0.874 1.00 96.56 109 LEU A C 1
ATOM 822 O O . LEU A 1 109 ? -3.724 -1.034 -1.354 1.00 96.56 109 LEU A O 1
ATOM 826 N N . LEU A 1 110 ? -2.525 0.246 0.056 1.00 96.62 110 LEU A N 1
ATOM 827 C CA . LEU A 1 110 ? -1.688 -0.842 0.560 1.00 96.62 110 LEU A CA 1
ATOM 828 C C . LEU A 1 110 ? -2.510 -1.915 1.265 1.00 96.62 110 LEU A C 1
ATOM 830 O O . LEU A 1 110 ? -2.348 -3.099 0.971 1.00 96.62 110 LEU A O 1
ATOM 834 N N . LEU A 1 111 ? -3.409 -1.506 2.165 1.00 95.38 111 LEU A N 1
ATOM 835 C CA . LEU A 1 111 ? -4.247 -2.434 2.914 1.00 95.38 111 LEU A CA 1
ATOM 836 C C . LEU A 1 111 ? -5.141 -3.245 1.973 1.00 95.38 111 LEU A C 1
ATOM 838 O O . LEU A 1 111 ? -5.196 -4.464 2.087 1.00 95.38 111 LEU A O 1
ATOM 842 N N . SER A 1 112 ? -5.801 -2.604 1.006 1.00 94.81 112 SER A N 1
ATOM 843 C CA . SER A 1 112 ? -6.657 -3.307 0.044 1.00 94.81 112 SER A CA 1
ATOM 844 C C . SER A 1 112 ? -5.868 -4.327 -0.779 1.00 94.81 112 SER A C 1
ATOM 846 O O . SER A 1 112 ? -6.291 -5.477 -0.905 1.00 94.81 112 SER A O 1
ATOM 848 N N . SER A 1 113 ? -4.683 -3.948 -1.266 1.00 94.12 113 SER A N 1
ATOM 849 C CA . SER A 1 113 ? -3.810 -4.864 -1.992 1.00 94.12 113 SER A CA 1
ATOM 850 C C . SER A 1 113 ? -3.358 -6.031 -1.120 1.00 94.12 113 SER A C 1
ATOM 852 O O . SER A 1 113 ? -3.287 -7.159 -1.603 1.00 94.12 113 SER A O 1
ATOM 854 N N . LEU A 1 114 ? -3.062 -5.785 0.155 1.00 92.25 114 LEU A N 1
ATOM 855 C CA . LEU A 1 114 ? -2.672 -6.821 1.102 1.00 92.25 114 LEU A CA 1
ATOM 856 C C . LEU A 1 114 ? -3.818 -7.813 1.339 1.00 92.25 114 LEU A C 1
ATOM 858 O O . LEU A 1 114 ? -3.634 -9.014 1.166 1.00 92.25 114 LEU A O 1
ATOM 862 N N . LEU A 1 115 ? -5.021 -7.323 1.643 1.00 91.38 115 LEU A N 1
ATOM 863 C CA . LEU A 1 115 ? -6.192 -8.159 1.929 1.00 91.38 115 LEU A CA 1
ATOM 864 C C . LEU A 1 115 ? -6.602 -9.051 0.752 1.00 91.38 115 LEU A C 1
ATOM 866 O O . LEU A 1 115 ? -7.077 -10.163 0.964 1.00 91.38 115 LEU A O 1
ATOM 870 N N . VAL A 1 116 ? -6.415 -8.580 -0.483 1.00 90.50 116 VAL A N 1
ATOM 871 C CA . VAL A 1 116 ? -6.696 -9.371 -1.693 1.00 90.50 116 VAL A CA 1
ATOM 872 C C . VAL A 1 116 ? -5.650 -10.467 -1.919 1.00 90.50 116 VAL A C 1
ATOM 874 O O . VAL A 1 116 ? -5.943 -11.469 -2.570 1.00 90.50 116 VAL A O 1
ATOM 877 N N . SER A 1 117 ? -4.441 -10.290 -1.388 1.00 88.50 117 SER A N 1
ATOM 878 C CA . SER A 1 117 ? -3.277 -11.105 -1.753 1.00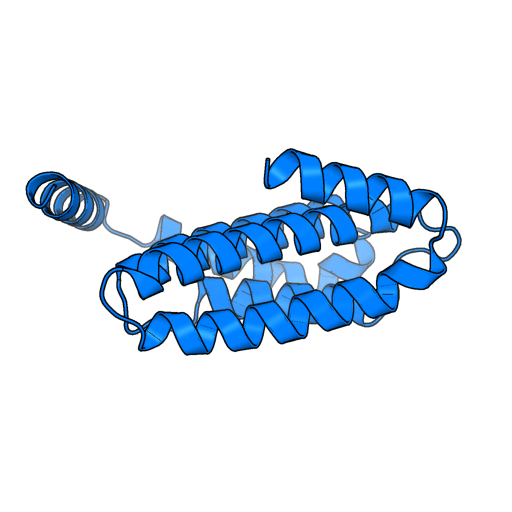 88.50 117 SER A CA 1
ATOM 879 C C . SER A 1 117 ? -2.816 -12.044 -0.636 1.00 88.50 117 SER A C 1
ATOM 881 O O . SER A 1 117 ? -2.033 -12.958 -0.888 1.00 88.50 117 SER A O 1
ATOM 883 N N . LEU A 1 118 ? -3.290 -11.855 0.597 1.00 83.75 118 LEU A N 1
ATOM 884 C CA . LEU A 1 118 ? -2.960 -12.747 1.705 1.00 83.75 118 LEU A CA 1
ATOM 885 C C . LEU A 1 118 ? -3.885 -13.967 1.791 1.00 83.75 118 LEU A C 1
ATOM 887 O O . LEU A 1 118 ? -5.093 -13.854 1.559 1.00 83.75 118 LEU A O 1
ATOM 891 N N . PRO A 1 119 ? -3.346 -15.133 2.195 1.00 82.62 119 PRO A N 1
ATOM 892 C CA . PRO A 1 119 ? -4.161 -16.261 2.620 1.00 82.62 119 PRO A CA 1
ATOM 893 C C . PRO A 1 119 ? -5.068 -15.866 3.789 1.00 82.62 119 PRO A C 1
ATOM 895 O O . PRO A 1 119 ? -4.675 -15.122 4.690 1.00 82.62 119 PRO A O 1
ATOM 898 N N . LYS A 1 120 ? -6.287 -16.412 3.819 1.00 82.56 120 LYS A N 1
ATOM 899 C CA . LYS A 1 120 ? -7.263 -16.111 4.880 1.00 82.56 120 LYS A CA 1
ATOM 900 C C . LYS A 1 120 ? -6.761 -16.538 6.255 1.00 82.56 120 LYS A C 1
ATOM 902 O O . LYS A 1 120 ? -7.164 -15.961 7.255 1.00 82.56 120 LYS A O 1
ATOM 907 N N . GLU A 1 121 ? -5.917 -17.560 6.300 1.00 82.88 121 GLU A N 1
ATOM 908 C CA . GLU A 1 121 ? -5.297 -18.099 7.503 1.00 82.88 121 GLU A CA 1
ATOM 909 C C . GLU A 1 121 ? -4.389 -17.068 8.172 1.00 82.88 121 GLU A C 1
ATOM 911 O O . GLU A 1 121 ? -4.475 -16.912 9.385 1.00 82.88 121 GLU A O 1
ATOM 916 N N . GLU A 1 122 ? -3.596 -16.333 7.388 1.00 79.50 122 GLU A N 1
ATOM 917 C CA . GLU A 1 122 ? -2.709 -15.275 7.890 1.00 79.50 122 GLU A CA 1
ATOM 918 C C . GLU A 1 122 ? -3.507 -14.068 8.389 1.00 79.50 122 GLU A C 1
ATOM 920 O O . GLU A 1 122 ? -3.144 -13.450 9.382 1.00 79.50 122 GLU A O 1
ATOM 925 N N . LEU A 1 123 ? -4.647 -13.775 7.758 1.00 80.50 123 LEU A N 1
ATOM 926 C CA . LEU A 1 123 ? -5.509 -12.670 8.177 1.00 80.50 123 LEU A CA 1
ATOM 927 C C . LEU A 1 123 ? -6.189 -12.914 9.526 1.00 80.50 123 LEU A C 1
ATOM 929 O O . LEU A 1 123 ? -6.537 -11.942 10.189 1.00 80.50 123 LEU A O 1
ATOM 933 N N . LYS A 1 124 ? -6.405 -14.176 9.939 1.00 83.50 124 LYS A N 1
ATOM 934 C CA . LYS A 1 124 ? -7.195 -14.522 11.140 1.00 83.50 124 LYS A CA 1
ATOM 935 C C . LYS A 1 124 ? -6.704 -13.834 12.407 1.00 83.50 124 LYS A C 1
ATOM 937 O O . LYS A 1 124 ? -7.535 -13.470 13.235 1.00 83.50 124 LYS A O 1
ATOM 942 N N . GLU A 1 125 ? -5.393 -13.684 12.553 1.00 82.56 125 GLU A N 1
ATOM 943 C CA . GLU A 1 125 ? -4.787 -13.073 13.738 1.00 82.56 125 GLU A CA 1
ATOM 944 C C . GLU A 1 125 ? -5.043 -11.558 13.795 1.00 82.56 125 GLU A C 1
ATOM 946 O O . GLU A 1 125 ? -5.230 -11.015 14.881 1.00 82.56 125 GLU A O 1
ATOM 951 N N . ASP A 1 126 ? -5.171 -10.905 12.634 1.00 85.56 126 ASP A N 1
ATOM 952 C CA . ASP A 1 126 ? -5.255 -9.446 12.508 1.00 85.56 126 ASP A CA 1
ATOM 953 C C . ASP A 1 126 ? -6.657 -8.928 12.119 1.00 85.56 126 ASP A C 1
ATOM 955 O O . ASP A 1 126 ? -6.859 -7.716 12.033 1.00 85.56 126 ASP A O 1
ATOM 959 N N . VAL A 1 127 ? -7.660 -9.798 11.890 1.00 88.81 127 VAL A N 1
ATOM 960 C CA . VAL A 1 127 ? -9.003 -9.391 11.400 1.00 88.81 127 VAL A CA 1
ATOM 961 C C . VAL A 1 127 ? -9.615 -8.277 12.246 1.00 88.81 127 VAL A C 1
ATOM 963 O O . VAL A 1 127 ? -10.173 -7.327 11.698 1.00 88.81 127 VAL A O 1
ATOM 966 N N . PHE A 1 128 ? -9.539 -8.388 13.573 1.00 89.00 128 PHE A N 1
ATOM 967 C CA . PHE A 1 128 ? -10.132 -7.389 14.461 1.00 89.00 128 PHE A CA 1
ATOM 968 C C . PHE A 1 128 ? -9.428 -6.035 14.330 1.00 89.00 128 PHE A C 1
ATOM 970 O O . PHE A 1 128 ? -10.093 -5.011 14.176 1.00 89.00 128 PHE A O 1
ATOM 977 N N . ASP A 1 129 ? -8.096 -6.044 14.321 1.00 88.50 129 ASP A N 1
ATOM 978 C CA . ASP A 1 129 ? -7.270 -4.854 14.129 1.00 88.50 129 ASP A CA 1
ATOM 979 C C . ASP A 1 129 ? -7.566 -4.180 12.785 1.00 88.50 129 ASP A C 1
ATOM 981 O O . ASP A 1 129 ? -7.717 -2.961 12.730 1.00 88.50 129 ASP A O 1
ATOM 985 N N . ILE A 1 130 ? -7.712 -4.966 11.715 1.00 90.25 130 ILE A N 1
ATOM 986 C CA . ILE A 1 130 ? -8.069 -4.482 10.375 1.00 90.25 130 ILE A CA 1
ATOM 987 C C . ILE A 1 130 ? -9.468 -3.853 10.372 1.00 90.25 130 ILE A C 1
ATOM 989 O O . ILE A 1 130 ? -9.659 -2.771 9.816 1.00 90.25 130 ILE A O 1
ATOM 993 N N . LEU A 1 131 ? -10.458 -4.502 10.992 1.00 89.44 131 LEU A N 1
ATOM 994 C CA . LEU A 1 131 ? -11.821 -3.969 11.080 1.00 89.44 131 LEU A CA 1
ATOM 995 C C . LEU A 1 131 ? -11.876 -2.678 11.906 1.00 89.44 131 LEU A C 1
ATOM 997 O O . LEU A 1 131 ? -12.609 -1.755 11.547 1.00 89.44 131 LEU A O 1
ATOM 1001 N N . ALA A 1 132 ? -11.073 -2.575 12.967 1.00 89.62 132 ALA A N 1
ATOM 1002 C CA . ALA A 1 132 ? -10.996 -1.383 13.805 1.00 89.62 132 ALA A CA 1
ATOM 1003 C C . ALA A 1 132 ? -10.502 -0.140 13.040 1.00 89.62 132 ALA A C 1
ATOM 1005 O O . ALA A 1 132 ? -10.884 0.975 13.396 1.00 89.62 132 ALA A O 1
ATOM 1006 N N . LEU A 1 133 ? -9.735 -0.304 11.951 1.00 89.94 133 LEU A N 1
ATOM 1007 C CA . LEU A 1 133 ? -9.309 0.813 11.092 1.00 89.94 133 LEU A CA 1
ATOM 1008 C C . LEU A 1 133 ? -10.496 1.552 10.460 1.00 89.94 133 LEU A C 1
ATOM 1010 O O . LEU A 1 133 ? -10.421 2.758 10.236 1.00 89.94 133 LEU A O 1
ATOM 1014 N N . TRP A 1 134 ? -11.608 0.854 10.218 1.00 86.88 134 TRP A N 1
ATOM 1015 C CA . TRP A 1 134 ? -12.829 1.446 9.670 1.00 86.88 134 TRP A CA 1
ATOM 1016 C C . TRP A 1 134 ? -13.687 2.154 10.721 1.00 86.88 134 TRP A C 1
ATOM 1018 O O . TRP A 1 134 ? -14.559 2.945 10.364 1.00 86.88 134 TRP A O 1
ATOM 1028 N N . ALA A 1 135 ? -13.457 1.911 12.015 1.00 82.62 135 ALA A N 1
ATOM 1029 C CA . ALA A 1 135 ? -14.289 2.469 13.079 1.00 82.62 135 ALA A CA 1
ATOM 1030 C C . ALA A 1 135 ? -14.300 4.004 13.061 1.00 82.62 135 ALA A C 1
ATOM 1032 O O . ALA A 1 135 ? -15.337 4.610 13.308 1.00 82.62 135 ALA A O 1
ATOM 1033 N N . THR A 1 136 ? -13.182 4.642 12.707 1.00 72.25 136 THR A N 1
ATOM 1034 C CA . THR A 1 136 ? -13.084 6.109 12.608 1.00 72.25 136 THR A CA 1
ATOM 1035 C C . THR A 1 136 ? -13.927 6.687 11.470 1.00 72.25 136 THR A C 1
ATOM 1037 O O . THR A 1 136 ? -14.456 7.786 11.616 1.00 72.25 136 THR A O 1
ATOM 1040 N N . LEU A 1 137 ? -14.102 5.942 10.374 1.00 71.56 137 LEU A N 1
ATOM 1041 C CA . LEU A 1 137 ? -14.933 6.342 9.235 1.00 71.56 137 LEU A CA 1
ATOM 1042 C C . LEU A 1 137 ? -16.426 6.229 9.556 1.00 71.56 137 LEU A C 1
ATOM 1044 O O . LEU A 1 137 ? -17.213 7.059 9.117 1.00 71.56 137 LEU A O 1
ATOM 1048 N N . PHE A 1 138 ? -16.813 5.233 10.356 1.00 70.31 138 PHE A N 1
ATOM 1049 C CA . PHE A 1 138 ? -18.205 5.044 10.774 1.00 70.31 138 PHE A CA 1
ATOM 1050 C C . PHE A 1 138 ? -18.593 5.840 12.031 1.00 70.31 138 PHE A C 1
ATOM 1052 O O . PHE A 1 138 ? -19.779 6.035 12.281 1.00 70.31 138 PHE A O 1
ATOM 1059 N N . ALA A 1 139 ? -17.621 6.305 12.824 1.00 66.12 139 ALA A N 1
ATOM 1060 C CA . ALA A 1 139 ? -17.856 7.067 14.054 1.00 66.12 139 ALA A CA 1
ATOM 1061 C C . ALA A 1 139 ? -17.946 8.596 13.851 1.00 66.12 139 ALA A C 1
ATOM 1063 O O . ALA A 1 139 ? -18.257 9.316 14.801 1.00 66.12 139 ALA A O 1
ATOM 1064 N N . GLY A 1 140 ? -17.658 9.113 12.652 1.00 52.41 140 GLY A N 1
ATOM 1065 C CA . GLY A 1 140 ? -17.671 10.550 12.361 1.00 52.41 140 GLY A CA 1
ATOM 1066 C C . GLY A 1 140 ? -19.071 11.106 12.074 1.00 52.41 140 GLY A C 1
ATOM 1067 O O . GLY A 1 140 ? -19.803 10.558 11.255 1.00 52.41 140 GLY A O 1
ATOM 1068 N N . ASN A 1 141 ? -19.434 12.230 12.707 1.00 51.38 141 ASN A N 1
ATOM 1069 C CA . ASN A 1 141 ? -20.610 13.019 12.322 1.00 51.38 141 ASN A CA 1
ATOM 1070 C C . ASN A 1 141 ? -20.404 13.572 10.889 1.00 51.38 141 ASN A C 1
ATOM 1072 O O . ASN A 1 141 ? -19.450 14.337 10.695 1.00 51.38 141 ASN A O 1
ATOM 1076 N N . PRO A 1 142 ? -21.256 13.235 9.900 1.00 56.09 142 PRO A N 1
ATOM 1077 C CA . PRO A 1 142 ? -21.082 13.632 8.496 1.00 56.09 142 PRO A CA 1
ATOM 1078 C C . PRO A 1 142 ? -21.004 15.154 8.269 1.00 56.09 142 PRO A C 1
ATOM 1080 O O . PRO A 1 142 ? -20.425 15.599 7.282 1.00 56.09 142 PRO A O 1
ATOM 1083 N N . GLU A 1 143 ? -21.517 15.969 9.192 1.00 51.53 143 GLU A N 1
ATOM 1084 C CA . GLU A 1 143 ? -21.532 17.436 9.076 1.00 51.53 143 GLU A CA 1
ATOM 1085 C C . GLU A 1 143 ? -20.137 18.092 9.186 1.00 51.53 143 GLU A C 1
ATOM 1087 O O . GLU A 1 143 ? -19.904 19.163 8.620 1.00 51.53 143 GLU A O 1
ATOM 1092 N N . ASN A 1 144 ? -19.178 17.443 9.861 1.00 50.78 144 ASN A N 1
ATOM 1093 C CA . ASN A 1 144 ? -17.817 17.974 10.057 1.00 50.78 144 ASN A CA 1
ATOM 1094 C C . ASN A 1 144 ? -16.851 17.650 8.902 1.00 50.78 144 ASN A C 1
ATOM 1096 O O . ASN A 1 144 ? -15.828 18.319 8.744 1.00 50.78 144 ASN A O 1
ATOM 1100 N N . GLU A 1 145 ? -17.139 16.608 8.119 1.00 52.59 145 GLU A N 1
ATOM 1101 C CA . GLU A 1 145 ? -16.345 16.246 6.936 1.00 52.59 145 GLU A CA 1
ATOM 1102 C C . GLU A 1 145 ? -16.731 17.133 5.744 1.00 52.59 145 GLU A C 1
ATOM 1104 O O . GLU A 1 145 ? -15.846 17.688 5.097 1.00 52.59 145 GLU A O 1
ATOM 1109 N N . VAL A 1 146 ? -18.036 17.370 5.539 1.00 52.66 146 VAL A N 1
ATOM 1110 C CA . VAL A 1 146 ? -18.564 18.231 4.461 1.00 52.66 146 VAL A CA 1
ATOM 1111 C C . VAL A 1 146 ? -18.047 19.670 4.580 1.00 52.66 146 VAL A C 1
ATOM 1113 O O . VAL A 1 146 ? -17.592 20.252 3.597 1.00 52.66 146 VAL A O 1
ATOM 1116 N N . THR A 1 147 ? -18.022 20.222 5.796 1.00 48.88 147 THR A N 1
ATOM 1117 C CA . THR A 1 147 ? -17.492 21.573 6.056 1.00 48.88 147 THR A CA 1
ATOM 1118 C C . THR A 1 147 ? -15.981 21.678 5.835 1.00 48.88 147 THR A C 1
ATOM 1120 O O . THR A 1 147 ? -15.509 22.714 5.377 1.00 48.88 147 THR A O 1
ATOM 1123 N N . LYS A 1 148 ? -15.205 20.615 6.091 1.00 51.75 148 LYS A N 1
ATOM 1124 C CA . LYS A 1 148 ? -13.761 20.591 5.794 1.00 51.75 148 LYS A CA 1
ATOM 1125 C C . LYS A 1 148 ? -13.468 20.501 4.301 1.00 51.75 148 LYS A C 1
ATOM 1127 O O . LYS A 1 148 ? -12.517 21.131 3.843 1.00 51.75 148 LYS A O 1
ATOM 1132 N N . THR A 1 149 ? -14.246 19.723 3.551 1.00 52.94 149 THR A N 1
ATOM 1133 C CA . THR A 1 149 ? -14.085 19.621 2.094 1.00 52.94 149 THR A CA 1
ATOM 1134 C C . THR A 1 149 ? -14.495 20.906 1.380 1.00 52.94 149 THR A C 1
ATOM 1136 O O . THR A 1 149 ? -13.777 21.334 0.479 1.00 52.94 149 THR A O 1
ATOM 1139 N N . ASP A 1 150 ? -15.563 21.573 1.826 1.00 50.56 150 ASP A N 1
ATOM 1140 C CA . ASP A 1 150 ? -15.971 22.873 1.275 1.00 50.56 150 ASP A CA 1
ATOM 1141 C C . ASP A 1 150 ? -14.934 23.973 1.561 1.00 50.56 150 ASP A C 1
ATOM 1143 O O . ASP A 1 150 ? -14.650 24.792 0.689 1.00 50.56 150 ASP A O 1
ATOM 1147 N N . ASP A 1 151 ? -14.298 23.963 2.738 1.00 46.81 151 ASP A N 1
ATOM 1148 C CA . ASP A 1 151 ? -13.264 24.950 3.094 1.00 46.81 151 ASP A CA 1
ATOM 1149 C C . ASP A 1 151 ? -11.906 24.693 2.402 1.00 46.81 151 ASP A C 1
ATOM 1151 O O . ASP A 1 151 ? -11.084 25.596 2.247 1.00 46.81 151 ASP A O 1
ATOM 1155 N N . LEU A 1 152 ? -11.662 23.458 1.947 1.00 49.22 152 LEU A N 1
ATOM 1156 C CA . LEU A 1 152 ? -10.522 23.111 1.091 1.00 49.22 152 LEU A CA 1
ATOM 1157 C C . LEU A 1 152 ? -10.775 23.490 -0.373 1.00 49.22 152 LEU A C 1
ATOM 1159 O O . LEU A 1 152 ? -9.857 23.965 -1.038 1.00 49.22 152 LEU A O 1
ATOM 1163 N N . MET A 1 153 ? -12.008 23.327 -0.864 1.00 49.28 153 MET A N 1
ATOM 1164 C CA . MET A 1 153 ? -12.396 23.735 -2.219 1.00 49.28 153 MET A CA 1
ATOM 1165 C C . MET A 1 153 ? -12.544 25.254 -2.372 1.00 49.28 153 MET A C 1
ATOM 1167 O O . MET A 1 153 ? -12.362 25.765 -3.471 1.00 49.28 153 MET A O 1
ATOM 1171 N N . SER A 1 154 ? -12.825 25.991 -1.293 1.00 50.50 154 SER A N 1
ATOM 1172 C CA . SER A 1 154 ? -12.906 27.461 -1.304 1.00 50.50 154 SER A CA 1
ATOM 1173 C C . SER A 1 154 ? -11.540 28.163 -1.369 1.00 50.50 154 SER A C 1
ATOM 1175 O O . SER A 1 154 ? -11.477 29.376 -1.579 1.00 50.50 154 SER A O 1
ATOM 1177 N N . ARG A 1 155 ? -10.442 27.418 -1.171 1.00 46.66 155 ARG A N 1
ATOM 1178 C CA . ARG A 1 155 ? -9.054 27.919 -1.152 1.00 46.66 155 ARG A CA 1
ATOM 1179 C C . ARG A 1 155 ? -8.256 27.611 -2.427 1.00 46.66 155 ARG A C 1
ATOM 1181 O O . ARG A 1 155 ? -7.053 27.882 -2.447 1.00 46.66 155 ARG A O 1
ATOM 1188 N N . ILE A 1 156 ? -8.903 27.054 -3.451 1.00 41.78 156 ILE A N 1
ATOM 1189 C CA . ILE A 1 156 ? -8.372 26.841 -4.810 1.00 41.78 156 ILE A CA 1
ATOM 1190 C C . ILE A 1 156 ? -8.966 27.910 -5.726 1.00 41.78 156 ILE A C 1
ATOM 1192 O O . ILE A 1 156 ? -8.196 28.469 -6.539 1.00 41.78 156 ILE A O 1
#